Protein AF-A0A923Y394-F1 (afdb_monomer_lite)

Foldseek 3Di:
DVLVVLQVLVVLLVVLDDDDDDPVVVVVVVVVVCNVPGDDQCPDPVNVPPGCCQVSPSDNDPDDD

Radius of gyration: 13.06 Å; chains: 1; bounding box: 27×32×34 Å

Sequence (65 aa):
MLMQVKRDQLAARLAGMVVPEGMTAGRAAALTRLQAMGLPGKRDEYWRYTDPVSLVSPVPNQAAS

Secondary structure (DSSP, 8-state):
-HHHHHHHHHHHHHHT----SS-HHHHHHHHHHHHHH----TTSGGGSSS--HHHH-SSPPPPP-

pLDDT: mean 88.34, std 9.65, range [47.78, 96.38]

Structure (mmCIF, N/CA/C/O backbone):
data_AF-A0A923Y394-F1
#
_entry.id   AF-A0A923Y394-F1
#
loop_
_atom_site.group_PDB
_atom_site.id
_atom_site.type_symbol
_atom_site.label_atom_id
_atom_site.label_alt_id
_atom_site.label_comp_id
_atom_site.label_asym_id
_atom_site.label_entity_id
_atom_site.label_seq_id
_atom_site.pdbx_PDB_ins_code
_atom_site.Cartn_x
_atom_site.Cartn_y
_atom_site.Cartn_z
_atom_site.occupancy
_atom_site.B_iso_or_equiv
_atom_site.auth_seq_id
_atom_site.auth_comp_id
_atom_site.auth_asym_id
_atom_site.auth_atom_id
_atom_site.pdbx_PDB_model_num
ATOM 1 N N . MET A 1 1 ? 1.172 -15.572 12.414 1.00 74.19 1 MET A N 1
ATOM 2 C CA . MET A 1 1 ? 2.440 -14.805 12.346 1.00 74.19 1 MET A CA 1
ATOM 3 C C . MET A 1 1 ? 2.112 -13.367 11.938 1.00 74.19 1 MET A C 1
ATOM 5 O O . MET A 1 1 ? 1.536 -13.191 10.874 1.00 74.19 1 MET A O 1
ATOM 9 N N . LEU A 1 2 ? 2.400 -12.353 12.767 1.00 85.00 2 LEU A N 1
ATOM 10 C CA . LEU A 1 2 ? 1.964 -10.955 12.540 1.00 85.00 2 LEU A CA 1
ATOM 11 C C . LEU A 1 2 ? 2.394 -10.391 11.170 1.00 85.00 2 LEU A C 1
ATOM 13 O O . LEU A 1 2 ? 1.622 -9.702 10.514 1.00 85.00 2 LEU A O 1
ATOM 17 N N . MET A 1 3 ? 3.592 -10.751 10.706 1.00 88.31 3 MET A N 1
ATOM 18 C CA . MET A 1 3 ? 4.107 -10.328 9.397 1.00 88.31 3 MET A CA 1
ATOM 19 C C . MET A 1 3 ? 3.340 -10.91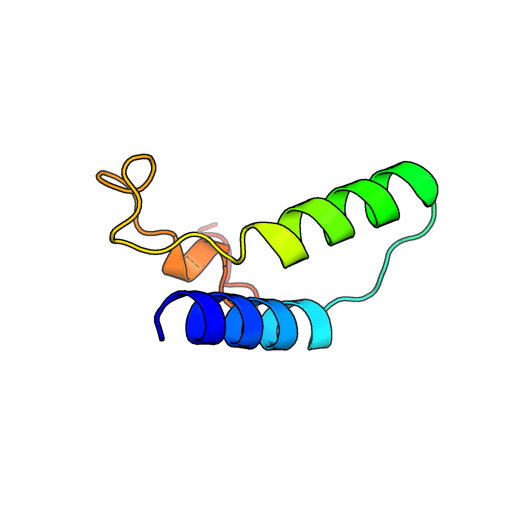8 8.207 1.00 88.31 3 MET A C 1
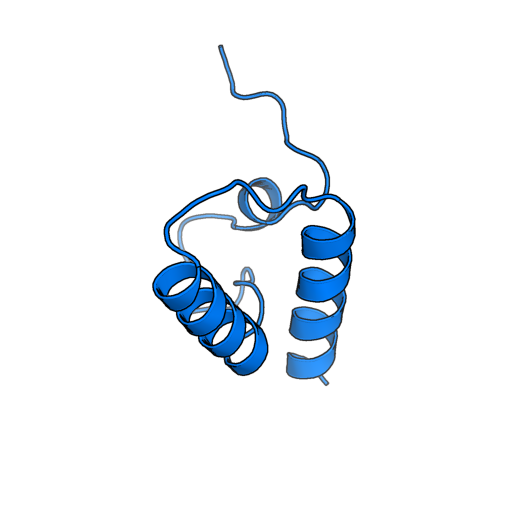ATOM 21 O O . MET A 1 3 ? 3.301 -10.303 7.148 1.00 88.31 3 MET A O 1
ATOM 25 N N . GLN A 1 4 ? 2.723 -12.094 8.360 1.00 89.50 4 GLN A N 1
ATOM 26 C CA . GLN A 1 4 ? 1.864 -12.658 7.315 1.00 89.50 4 GLN A CA 1
ATOM 27 C C . GLN A 1 4 ? 0.587 -11.821 7.173 1.00 89.50 4 GLN A C 1
ATOM 29 O O . GLN A 1 4 ? 0.260 -11.406 6.070 1.00 89.50 4 GLN A O 1
ATOM 34 N N . VAL A 1 5 ? -0.048 -11.459 8.294 1.00 91.06 5 VAL A N 1
ATOM 35 C CA . VAL A 1 5 ? -1.262 -10.622 8.302 1.00 91.06 5 VAL A CA 1
ATOM 36 C C . VAL A 1 5 ? -1.020 -9.277 7.614 1.00 91.06 5 VAL A C 1
ATOM 38 O O . VAL A 1 5 ? -1.821 -8.859 6.784 1.00 91.06 5 VAL A O 1
ATOM 41 N N . LYS A 1 6 ? 0.113 -8.620 7.899 1.00 91.38 6 LYS A N 1
ATOM 42 C CA . LYS A 1 6 ? 0.474 -7.349 7.250 1.00 91.38 6 LYS A CA 1
ATOM 43 C C . LYS A 1 6 ? 0.663 -7.490 5.731 1.00 91.38 6 LYS A C 1
ATOM 45 O O . LYS A 1 6 ? 0.335 -6.560 4.994 1.00 91.38 6 LYS A O 1
ATOM 50 N N . ARG A 1 7 ? 1.184 -8.631 5.259 1.00 92.25 7 ARG A N 1
ATOM 51 C CA . ARG A 1 7 ? 1.338 -8.928 3.823 1.00 92.25 7 ARG A CA 1
ATOM 52 C C . ARG A 1 7 ? -0.002 -9.218 3.151 1.00 92.25 7 ARG A C 1
ATOM 54 O O . ARG A 1 7 ? -0.241 -8.697 2.066 1.00 92.25 7 ARG A O 1
ATOM 61 N N . ASP A 1 8 ? -0.885 -9.965 3.806 1.00 92.94 8 ASP A N 1
ATOM 62 C CA . ASP A 1 8 ? 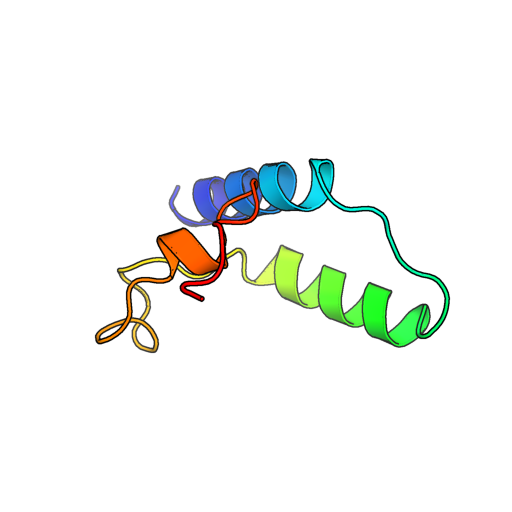-2.223 -10.261 3.280 1.00 92.94 8 ASP A CA 1
ATOM 63 C C . ASP A 1 8 ? -3.061 -8.974 3.162 1.00 92.94 8 ASP A C 1
ATOM 65 O O . ASP A 1 8 ? -3.705 -8.729 2.142 1.00 92.94 8 ASP A O 1
ATOM 69 N N . GLN A 1 9 ? -2.975 -8.087 4.160 1.00 93.06 9 GLN A N 1
ATOM 70 C CA . GLN A 1 9 ? -3.599 -6.759 4.117 1.00 93.06 9 GLN A CA 1
ATOM 71 C C . GLN A 1 9 ? -3.040 -5.890 2.980 1.00 93.06 9 GLN A 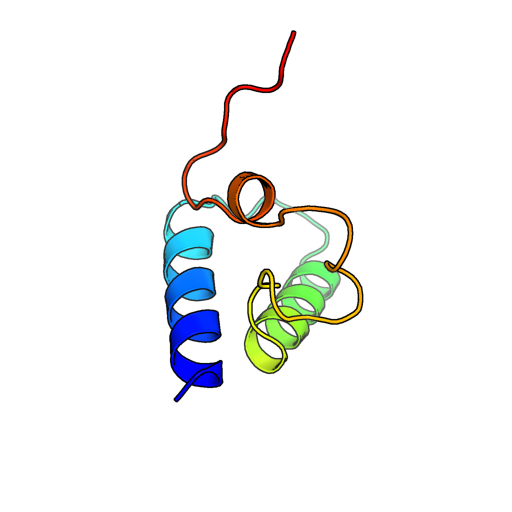C 1
ATOM 73 O O . GLN A 1 9 ? -3.807 -5.228 2.279 1.00 93.06 9 GLN A O 1
ATOM 78 N N . LEU A 1 10 ? -1.718 -5.908 2.761 1.00 94.69 10 LEU A N 1
ATOM 79 C CA . LEU A 1 10 ? -1.091 -5.215 1.630 1.00 94.69 10 LEU A CA 1
ATOM 80 C C . LEU A 1 10 ? -1.613 -5.738 0.290 1.00 94.69 10 LEU A C 1
ATOM 82 O O . LEU A 1 10 ? -1.971 -4.937 -0.571 1.00 94.69 10 LEU A O 1
ATOM 86 N N . ALA A 1 11 ? -1.681 -7.060 0.119 1.00 93.69 11 ALA A N 1
ATOM 87 C CA . ALA A 1 11 ? -2.180 -7.676 -1.105 1.00 93.69 11 ALA A CA 1
ATOM 88 C C . ALA A 1 11 ? -3.634 -7.269 -1.388 1.00 93.69 11 ALA A C 1
ATOM 90 O O . ALA A 1 11 ? -3.943 -6.845 -2.501 1.00 93.69 11 ALA A O 1
ATOM 91 N N . ALA A 1 12 ? -4.499 -7.304 -0.368 1.00 93.81 12 ALA A N 1
ATOM 92 C CA . ALA A 1 12 ? -5.890 -6.870 -0.486 1.00 93.81 12 ALA A CA 1
ATOM 93 C C . ALA A 1 12 ? -6.011 -5.393 -0.896 1.00 93.81 12 ALA A C 1
ATOM 95 O O . ALA A 1 12 ? -6.848 -5.046 -1.725 1.00 93.81 12 ALA A O 1
ATOM 96 N N . ARG A 1 13 ? -5.151 -4.520 -0.355 1.00 92.19 13 ARG A N 1
ATOM 97 C CA . ARG A 1 13 ? -5.132 -3.097 -0.715 1.00 92.19 13 ARG A CA 1
ATOM 98 C C . ARG A 1 13 ? -4.670 -2.872 -2.156 1.00 92.19 13 ARG A C 1
ATOM 100 O O . ARG A 1 13 ? -5.264 -2.064 -2.861 1.00 92.19 13 ARG A O 1
ATOM 107 N N . LEU A 1 14 ? -3.622 -3.568 -2.597 1.00 92.56 14 LEU A N 1
ATOM 108 C CA . LEU A 1 14 ? -3.093 -3.430 -3.958 1.00 92.56 14 LEU A CA 1
ATOM 109 C C . LEU A 1 14 ? -4.054 -3.975 -5.021 1.00 92.56 14 LEU A C 1
ATOM 111 O O . LEU A 1 14 ? -4.111 -3.415 -6.110 1.00 92.56 14 LEU A O 1
ATOM 115 N N . ALA A 1 15 ? -4.832 -5.014 -4.703 1.00 92.25 15 ALA A N 1
ATOM 116 C CA . ALA A 1 15 ? -5.803 -5.603 -5.627 1.00 92.25 15 ALA A CA 1
ATOM 117 C C . ALA A 1 15 ? -6.881 -4.608 -6.104 1.00 92.25 15 ALA A C 1
ATOM 119 O O . ALA A 1 15 ? -7.426 -4.777 -7.191 1.00 92.25 15 ALA A O 1
ATOM 120 N N . GLY A 1 16 ? -7.176 -3.570 -5.314 1.00 87.81 16 GLY A N 1
ATOM 121 C CA . GLY A 1 16 ? -8.125 -2.513 -5.672 1.00 87.81 16 GLY A CA 1
ATOM 122 C C . GLY A 1 16 ? -7.509 -1.297 -6.375 1.00 87.81 16 GLY A C 1
ATOM 123 O O . GLY A 1 16 ? -8.236 -0.355 -6.678 1.00 87.81 16 GLY A O 1
ATOM 124 N N . MET A 1 17 ? -6.189 -1.263 -6.604 1.00 88.81 17 MET A N 1
ATOM 125 C CA . MET A 1 17 ? -5.510 -0.091 -7.168 1.00 88.81 17 MET A CA 1
ATOM 126 C C . MET A 1 17 ? -5.262 -0.221 -8.668 1.00 88.81 17 MET A C 1
ATOM 128 O O . MET A 1 17 ? -4.752 -1.229 -9.151 1.00 88.81 17 MET A O 1
ATOM 132 N N . VAL A 1 18 ? -5.501 0.873 -9.388 1.00 89.25 18 VAL A N 1
ATOM 133 C CA . VAL A 1 18 ? -4.966 1.068 -10.739 1.00 89.25 18 VAL A CA 1
ATOM 134 C C . VAL A 1 18 ? -3.584 1.697 -10.609 1.00 89.25 18 VAL A C 1
ATOM 136 O O . VAL A 1 18 ? -3.425 2.705 -9.918 1.00 89.25 18 VAL A O 1
ATOM 139 N N . VAL A 1 19 ? -2.576 1.108 -11.252 1.00 86.44 19 VAL A N 1
ATOM 140 C CA . VAL A 1 19 ? -1.225 1.677 -11.268 1.00 86.44 19 VAL A CA 1
ATOM 141 C C . VAL A 1 19 ? -1.226 2.883 -12.210 1.00 86.44 19 VAL A C 1
ATOM 143 O O . VAL A 1 19 ? -1.448 2.703 -13.406 1.00 86.44 19 VAL A O 1
ATOM 146 N N . PRO A 1 20 ? -0.996 4.106 -11.709 1.00 87.75 20 PRO A N 1
ATOM 147 C CA . PRO A 1 20 ? -0.963 5.284 -12.562 1.00 87.75 20 PRO A CA 1
ATOM 148 C C . PRO A 1 20 ? 0.333 5.323 -13.376 1.00 87.75 20 PRO A C 1
ATOM 150 O O . PRO A 1 20 ? 1.373 4.806 -12.952 1.00 87.75 20 PRO A O 1
ATOM 153 N N . GLU A 1 21 ? 0.273 5.988 -14.523 1.00 91.75 21 GLU A N 1
ATOM 154 C CA . GLU A 1 21 ? 1.421 6.172 -15.405 1.00 91.75 21 GLU A CA 1
ATOM 155 C C . GLU A 1 21 ? 2.523 7.041 -14.770 1.00 91.75 21 GLU A C 1
ATOM 157 O O . GLU A 1 21 ? 2.296 7.830 -13.845 1.00 91.75 21 GLU A O 1
ATOM 162 N N . GLY A 1 22 ? 3.746 6.889 -15.285 1.00 94.44 22 GLY A N 1
ATOM 163 C CA . GLY A 1 22 ? 4.918 7.638 -14.838 1.00 94.44 22 GLY A CA 1
ATOM 164 C C . GLY A 1 22 ? 5.523 7.151 -13.516 1.00 94.44 22 GLY A C 1
ATOM 165 O O . GLY A 1 22 ? 4.966 6.344 -12.770 1.00 94.44 22 GLY A O 1
ATOM 166 N N . MET A 1 23 ? 6.727 7.652 -13.222 1.00 94.69 23 MET A N 1
ATOM 167 C CA . MET A 1 23 ? 7.516 7.286 -12.034 1.00 94.69 23 MET A CA 1
ATOM 168 C C . MET A 1 23 ? 7.754 5.772 -11.864 1.00 94.69 23 MET A C 1
ATOM 170 O O . MET A 1 23 ? 7.940 5.312 -10.740 1.00 94.69 23 MET A O 1
ATOM 174 N N . THR A 1 24 ? 7.783 4.988 -12.947 1.00 94.44 24 THR A N 1
ATOM 175 C CA . THR A 1 24 ? 7.833 3.512 -12.916 1.00 94.44 24 THR A CA 1
ATOM 176 C C . THR A 1 24 ? 8.890 2.958 -11.959 1.00 94.44 24 THR A C 1
ATOM 178 O O . THR A 1 24 ? 8.566 2.156 -11.085 1.00 94.44 24 THR A O 1
ATOM 181 N N . ALA A 1 25 ? 10.136 3.436 -12.050 1.00 95.62 25 ALA A N 1
ATOM 182 C CA . ALA A 1 25 ? 11.219 2.994 -11.168 1.00 95.62 25 ALA A CA 1
ATOM 183 C C . ALA A 1 25 ? 10.967 3.360 -9.693 1.00 95.62 25 ALA A C 1
ATOM 185 O O . ALA A 1 25 ? 11.166 2.537 -8.799 1.00 95.62 25 ALA A O 1
ATOM 186 N N . GLY A 1 26 ? 10.476 4.577 -9.433 1.00 96.19 26 GLY A N 1
ATOM 187 C CA . GLY A 1 26 ? 10.132 5.034 -8.085 1.00 96.19 26 GLY A CA 1
ATOM 188 C C . GLY A 1 26 ? 8.987 4.225 -7.475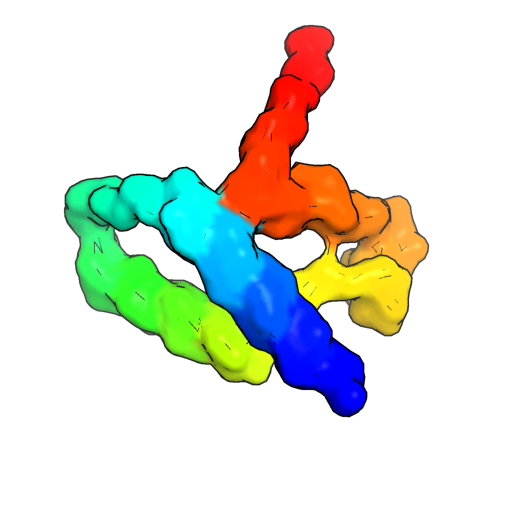 1.00 96.19 26 GLY A C 1
ATOM 189 O O . GLY A 1 26 ? 9.065 3.820 -6.316 1.00 96.19 26 GLY A O 1
ATOM 190 N N . ARG A 1 27 ? 7.959 3.916 -8.274 1.00 94.50 27 ARG A N 1
ATOM 191 C CA . ARG A 1 27 ? 6.819 3.085 -7.866 1.00 94.50 27 ARG A CA 1
ATOM 192 C C . ARG A 1 27 ? 7.233 1.647 -7.587 1.00 94.50 27 ARG A C 1
ATOM 194 O O . ARG A 1 27 ? 6.845 1.116 -6.551 1.00 94.50 27 ARG A O 1
ATOM 201 N N . ALA A 1 28 ? 8.061 1.049 -8.443 1.00 93.69 28 ALA A N 1
ATOM 202 C CA . ALA A 1 28 ? 8.599 -0.290 -8.218 1.00 93.69 28 ALA A CA 1
ATOM 203 C C . ALA A 1 28 ? 9.419 -0.349 -6.918 1.00 93.69 28 ALA A C 1
ATOM 205 O O . ALA A 1 28 ? 9.193 -1.214 -6.075 1.00 93.69 28 ALA A O 1
ATOM 206 N N . ALA A 1 29 ? 10.303 0.627 -6.691 1.00 96.38 29 ALA A N 1
ATOM 207 C CA . ALA A 1 29 ? 11.097 0.689 -5.468 1.00 96.38 29 ALA A CA 1
ATOM 208 C C . ALA A 1 29 ? 10.235 0.928 -4.211 1.00 96.38 29 ALA A C 1
ATOM 210 O O . ALA A 1 29 ? 10.544 0.412 -3.135 1.00 96.38 29 ALA A O 1
ATOM 211 N N . ALA A 1 30 ? 9.166 1.724 -4.310 1.00 93.31 30 ALA A N 1
ATOM 212 C CA . ALA A 1 30 ? 8.211 1.920 -3.220 1.00 93.31 30 ALA A CA 1
ATOM 213 C C . ALA A 1 30 ? 7.435 0.630 -2.907 1.00 93.31 30 ALA A C 1
ATOM 215 O O . ALA A 1 30 ? 7.308 0.265 -1.738 1.00 93.31 30 ALA A O 1
ATOM 216 N N . LEU A 1 31 ? 6.988 -0.092 -3.940 1.00 93.62 31 LEU A N 1
ATOM 217 C CA . LEU A 1 31 ? 6.303 -1.375 -3.797 1.00 93.62 31 LEU A CA 1
ATOM 218 C C . LEU A 1 31 ? 7.185 -2.410 -3.088 1.00 93.62 31 LEU A C 1
ATOM 220 O O . LEU A 1 31 ? 6.725 -3.036 -2.137 1.00 93.62 31 LEU A O 1
ATOM 224 N N . THR A 1 32 ? 8.459 -2.534 -3.472 1.00 94.94 32 THR A N 1
ATOM 225 C CA . THR A 1 32 ? 9.404 -3.453 -2.814 1.00 94.94 32 THR A CA 1
ATOM 226 C C . THR A 1 32 ? 9.537 -3.161 -1.319 1.00 94.94 32 THR A C 1
ATOM 228 O O . THR A 1 32 ? 9.489 -4.075 -0.496 1.00 94.94 32 THR A O 1
ATOM 231 N N . ARG A 1 33 ? 9.658 -1.881 -0.935 1.00 94.62 33 ARG A N 1
ATOM 232 C CA . ARG A 1 33 ? 9.741 -1.486 0.483 1.00 94.62 33 ARG A CA 1
ATOM 233 C C . ARG A 1 33 ? 8.452 -1.816 1.236 1.00 94.62 33 ARG A C 1
ATOM 235 O O . ARG A 1 33 ? 8.518 -2.340 2.345 1.00 94.62 33 ARG A O 1
ATOM 242 N N . LEU A 1 34 ? 7.293 -1.559 0.626 1.00 92.81 34 LEU A N 1
ATOM 243 C CA . LEU A 1 34 ? 5.990 -1.916 1.193 1.00 92.81 34 LEU A CA 1
ATOM 244 C C . LEU A 1 34 ? 5.847 -3.425 1.392 1.00 92.81 34 LEU A C 1
ATOM 246 O O . LEU A 1 34 ? 5.377 -3.849 2.439 1.00 92.81 34 LEU A O 1
ATOM 250 N N . GLN A 1 35 ? 6.280 -4.241 0.433 1.00 92.62 35 GLN A N 1
ATOM 251 C CA . GLN A 1 35 ? 6.223 -5.701 0.549 1.00 92.62 35 GLN A CA 1
ATOM 252 C C . GLN A 1 35 ? 7.146 -6.239 1.647 1.00 92.62 35 GLN A C 1
ATOM 254 O O . GLN A 1 35 ? 6.771 -7.184 2.341 1.00 92.62 35 GLN A O 1
ATOM 259 N N . ALA A 1 36 ? 8.317 -5.624 1.835 1.00 92.44 36 ALA A N 1
ATOM 260 C CA . ALA A 1 36 ? 9.250 -5.994 2.894 1.00 92.44 36 ALA A CA 1
ATOM 261 C C . ALA A 1 36 ? 8.735 -5.621 4.298 1.00 92.44 36 ALA A C 1
ATOM 263 O O . ALA A 1 36 ? 8.897 -6.400 5.234 1.00 92.44 36 ALA A O 1
ATOM 264 N N . MET A 1 37 ? 8.115 -4.443 4.451 1.00 90.56 37 MET A N 1
ATOM 265 C CA . MET A 1 37 ? 7.659 -3.929 5.755 1.00 90.56 37 MET A CA 1
ATOM 266 C C . MET A 1 37 ? 6.216 -4.327 6.115 1.00 90.56 37 MET A C 1
ATOM 268 O O . MET A 1 37 ? 5.884 -4.463 7.294 1.00 90.56 37 MET A O 1
ATOM 272 N N . GLY A 1 38 ? 5.356 -4.527 5.115 1.00 92.38 38 GLY A N 1
ATOM 273 C CA . GLY A 1 38 ? 3.909 -4.667 5.277 1.00 92.38 38 GLY A CA 1
ATOM 274 C C . GLY A 1 38 ? 3.203 -3.343 5.606 1.00 92.38 38 GLY A C 1
ATOM 275 O O . GLY A 1 38 ? 3.832 -2.289 5.715 1.00 92.38 38 GLY A O 1
ATOM 276 N N . LEU A 1 39 ? 1.873 -3.385 5.752 1.00 93.50 39 LEU A N 1
ATOM 277 C CA . LEU A 1 39 ? 1.097 -2.206 6.158 1.00 93.50 39 LEU A CA 1
ATOM 278 C C . LEU A 1 39 ? 1.279 -1.888 7.655 1.00 93.50 39 LEU A C 1
ATOM 280 O O . LEU A 1 39 ? 1.476 -2.805 8.464 1.00 93.50 39 LEU A O 1
ATOM 284 N N . PRO A 1 40 ? 1.192 -0.603 8.042 1.00 92.81 40 PRO A N 1
ATOM 285 C CA . PRO A 1 40 ? 1.217 -0.217 9.442 1.00 92.81 40 PRO A CA 1
ATOM 286 C C . PRO A 1 40 ? 0.002 -0.744 10.209 1.00 92.81 40 PRO A C 1
ATOM 288 O O . PRO A 1 40 ? -1.107 -0.819 9.681 1.00 92.81 40 PRO A O 1
ATOM 291 N N . GLY A 1 41 ? 0.206 -1.074 11.481 1.00 90.00 41 GLY A N 1
ATOM 292 C CA . GLY A 1 41 ? -0.844 -1.512 12.396 1.00 90.00 41 GLY A CA 1
ATOM 293 C C . GLY A 1 41 ? -0.820 -0.758 13.724 1.00 90.00 41 GLY A C 1
ATOM 294 O O . GLY A 1 41 ? 0.186 -0.166 14.098 1.00 90.00 41 GLY A O 1
ATOM 295 N N . LYS A 1 42 ? -1.915 -0.847 14.493 1.00 86.88 42 LYS A N 1
ATOM 296 C CA . LYS A 1 42 ? -2.102 -0.139 15.781 1.00 86.88 42 LYS A CA 1
ATOM 297 C C . LYS A 1 42 ? -1.011 -0.377 16.835 1.00 86.88 42 LYS A C 1
ATOM 299 O O . LYS A 1 42 ? -0.925 0.360 17.807 1.00 86.88 42 LYS A O 1
ATOM 304 N N . ARG A 1 43 ? -0.241 -1.460 16.698 1.00 87.69 43 ARG A N 1
ATOM 305 C CA . ARG A 1 43 ? 0.821 -1.846 17.641 1.00 87.69 43 ARG A CA 1
ATOM 306 C C . ARG A 1 43 ? 2.198 -1.308 17.249 1.00 87.69 43 ARG A C 1
ATOM 308 O O . ARG A 1 43 ? 3.147 -1.533 17.992 1.00 87.69 43 ARG A O 1
ATOM 315 N N . ASP A 1 44 ? 2.313 -0.653 16.098 1.00 90.50 44 ASP A N 1
ATOM 316 C CA . ASP A 1 44 ? 3.564 -0.054 15.646 1.00 90.50 44 ASP A CA 1
ATOM 317 C C . ASP A 1 44 ? 3.817 1.258 16.416 1.00 90.50 44 ASP A C 1
ATOM 319 O O . ASP A 1 44 ? 2.896 2.050 16.613 1.00 90.50 44 ASP A O 1
ATOM 323 N N . GLU A 1 45 ? 5.061 1.502 16.844 1.00 92.62 45 GLU A N 1
ATOM 324 C CA . GLU A 1 45 ? 5.432 2.630 17.722 1.00 92.62 45 GLU A CA 1
ATOM 325 C C . GLU A 1 45 ? 5.007 3.995 17.159 1.00 92.62 45 GLU A C 1
ATOM 327 O O . GLU A 1 45 ? 4.401 4.804 17.864 1.00 92.62 45 GLU A O 1
ATOM 332 N N . TYR A 1 46 ? 5.232 4.215 15.860 1.00 89.25 46 TYR A N 1
ATOM 333 C CA . TYR A 1 46 ? 4.860 5.453 15.167 1.00 89.25 46 TYR A CA 1
ATOM 334 C C . TYR A 1 46 ? 3.341 5.656 15.022 1.00 89.25 46 TYR A C 1
ATOM 336 O O . TYR A 1 46 ? 2.902 6.760 14.713 1.00 89.25 46 TYR A O 1
ATOM 344 N N . TRP A 1 47 ? 2.534 4.619 15.273 1.00 90.75 47 TRP A N 1
ATOM 345 C CA . TRP A 1 47 ? 1.067 4.640 15.196 1.00 90.75 47 TRP A CA 1
ATOM 346 C C . TRP A 1 47 ? 0.400 4.642 16.575 1.00 90.75 47 TRP A C 1
ATOM 348 O O . TRP A 1 47 ? -0.801 4.421 16.692 1.00 90.75 47 TRP A O 1
ATOM 358 N N . ARG A 1 48 ? 1.157 4.931 17.640 1.00 91.06 48 ARG A N 1
ATOM 359 C CA . ARG A 1 48 ? 0.630 4.973 19.012 1.00 91.06 48 ARG A CA 1
ATOM 360 C C . ARG A 1 48 ? -0.521 5.969 19.198 1.00 91.06 48 ARG A C 1
ATOM 362 O O . ARG A 1 48 ? -1.397 5.726 20.023 1.00 91.06 48 ARG A O 1
ATOM 369 N N . TYR A 1 49 ? -0.502 7.078 18.461 1.00 90.81 49 TYR A N 1
ATOM 370 C CA . TYR A 1 49 ? -1.452 8.183 18.632 1.00 90.81 49 TYR A CA 1
ATOM 371 C C . TYR A 1 49 ? -2.476 8.313 17.498 1.00 90.81 49 TYR A C 1
ATOM 373 O O . TYR A 1 49 ? -3.422 9.085 17.627 1.00 90.81 49 TYR A O 1
ATOM 381 N N . THR A 1 50 ? -2.324 7.549 16.414 1.00 90.50 50 THR A N 1
ATOM 382 C CA . THR A 1 50 ? -3.182 7.632 15.225 1.00 90.50 50 THR A CA 1
ATOM 383 C C . THR A 1 50 ? -3.564 6.227 14.790 1.00 90.50 50 THR A C 1
ATOM 385 O O . THR A 1 50 ? -2.699 5.367 14.681 1.00 90.50 50 THR A O 1
ATOM 388 N N . ASP A 1 51 ? -4.844 5.975 14.515 1.00 89.75 51 ASP A N 1
ATOM 389 C CA . ASP A 1 51 ? -5.286 4.679 13.996 1.00 89.75 51 ASP A CA 1
ATOM 390 C C . ASP A 1 51 ? -5.024 4.581 12.476 1.00 89.75 51 ASP A C 1
ATOM 392 O O . ASP A 1 51 ? -5.665 5.307 11.711 1.00 89.75 51 ASP A O 1
ATOM 396 N N . PRO A 1 52 ? -4.122 3.693 12.001 1.00 91.69 52 PRO A N 1
ATOM 397 C CA . PRO A 1 52 ? -3.852 3.550 10.572 1.00 91.69 52 PRO A CA 1
ATOM 398 C C . PRO A 1 52 ? -4.986 2.879 9.798 1.00 91.69 52 PRO A C 1
ATOM 400 O O . PRO A 1 52 ? -4.944 2.898 8.571 1.00 91.69 52 PRO A O 1
ATOM 403 N N . VAL A 1 53 ? -5.960 2.240 10.462 1.00 90.12 53 VAL A N 1
ATOM 404 C CA . VAL A 1 53 ? -6.925 1.336 9.808 1.00 90.12 53 VAL A CA 1
ATOM 405 C C . VAL A 1 53 ? -7.657 2.016 8.654 1.00 90.12 53 VAL A C 1
ATOM 407 O O . VAL A 1 53 ? -7.757 1.439 7.573 1.00 90.12 53 VAL A O 1
ATOM 410 N N . SER A 1 54 ? -8.122 3.250 8.850 1.00 88.44 54 SER A N 1
ATOM 411 C CA . SER A 1 54 ? -8.823 4.001 7.806 1.00 88.44 54 SER A CA 1
ATOM 412 C C . SER A 1 54 ? -7.900 4.371 6.639 1.00 88.44 54 SER A C 1
ATOM 414 O O . SER A 1 54 ? -8.300 4.252 5.484 1.00 88.44 54 SER A O 1
ATOM 416 N N . LEU A 1 55 ? -6.639 4.719 6.921 1.00 88.69 55 LEU A N 1
ATOM 417 C CA . LEU A 1 55 ? -5.633 5.049 5.910 1.00 88.69 55 LEU A CA 1
ATOM 418 C C . LEU A 1 55 ? -5.297 3.849 5.019 1.00 88.69 55 LEU A C 1
ATOM 420 O O . LEU A 1 55 ? -5.128 4.002 3.807 1.00 88.69 55 LEU A O 1
ATOM 424 N N . VAL A 1 56 ? -5.171 2.662 5.620 1.00 90.75 56 VAL A N 1
ATOM 425 C CA . VAL A 1 56 ? -4.737 1.441 4.926 1.00 90.75 56 VAL A CA 1
ATOM 426 C C . VAL A 1 56 ? -5.885 0.584 4.392 1.00 90.75 56 VAL A C 1
ATOM 428 O O . VAL A 1 56 ? -5.628 -0.409 3.710 1.00 90.75 56 VAL A O 1
ATOM 431 N N . SER A 1 57 ? -7.137 0.991 4.619 1.00 90.31 57 SER A N 1
ATOM 432 C CA . SER A 1 57 ? -8.333 0.297 4.132 1.00 90.31 57 SER A CA 1
ATOM 433 C C . SER A 1 57 ? -8.278 0.045 2.615 1.00 90.31 57 SER A C 1
ATOM 435 O O . SER A 1 57 ? -7.963 0.967 1.862 1.00 90.31 57 SER A O 1
ATOM 437 N N . PRO A 1 58 ? -8.575 -1.174 2.126 1.00 88.06 58 PRO A N 1
ATOM 438 C CA . PRO A 1 58 ? -8.567 -1.477 0.692 1.00 88.06 58 PRO A CA 1
ATOM 439 C C . PRO A 1 58 ? -9.629 -0.687 -0.084 1.00 88.06 58 PRO A C 1
ATOM 441 O O . PRO A 1 58 ? -9.455 -0.424 -1.269 1.00 88.06 58 PRO A O 1
ATOM 444 N N . VAL A 1 59 ? -10.704 -0.278 0.593 1.00 84.19 59 VAL A N 1
ATOM 445 C CA . VAL A 1 59 ? -11.719 0.626 0.051 1.00 84.19 59 VAL A CA 1
ATOM 446 C C . VAL A 1 59 ? -11.419 2.037 0.557 1.00 84.19 59 VAL A C 1
ATOM 448 O O . VAL A 1 59 ? -11.296 2.201 1.779 1.00 84.19 59 VAL A O 1
ATOM 451 N N . PRO A 1 60 ? -11.310 3.044 -0.334 1.00 73.12 60 PRO A N 1
ATOM 452 C CA . PRO A 1 60 ? -11.187 4.435 0.075 1.00 73.12 60 PRO A CA 1
ATOM 453 C C . PRO A 1 60 ? -12.339 4.801 1.010 1.00 73.12 60 PRO A C 1
ATOM 455 O O . PRO A 1 60 ? -13.510 4.632 0.671 1.00 73.12 60 PRO A O 1
ATOM 458 N N . ASN A 1 61 ? -12.014 5.289 2.200 1.00 70.19 61 ASN A N 1
ATOM 459 C CA . ASN A 1 61 ? -12.999 5.947 3.040 1.00 70.19 61 ASN A CA 1
ATOM 460 C C . ASN A 1 61 ? -13.355 7.300 2.408 1.00 70.19 61 ASN A C 1
ATOM 462 O O . ASN A 1 61 ? -12.492 7.969 1.840 1.00 70.19 61 ASN A O 1
ATOM 466 N N . GLN A 1 62 ? -14.622 7.715 2.496 1.00 64.56 62 GLN A N 1
ATOM 467 C CA . GLN A 1 62 ? -14.973 9.084 2.122 1.00 64.56 62 GLN A CA 1
ATOM 468 C C . GLN A 1 62 ? -14.164 10.037 3.008 1.00 64.56 62 GLN A C 1
ATOM 470 O O . GLN A 1 62 ? -14.194 9.915 4.236 1.00 64.56 62 GLN A O 1
ATOM 475 N N . ALA A 1 63 ? -13.398 10.937 2.388 1.00 58.19 63 ALA A N 1
ATOM 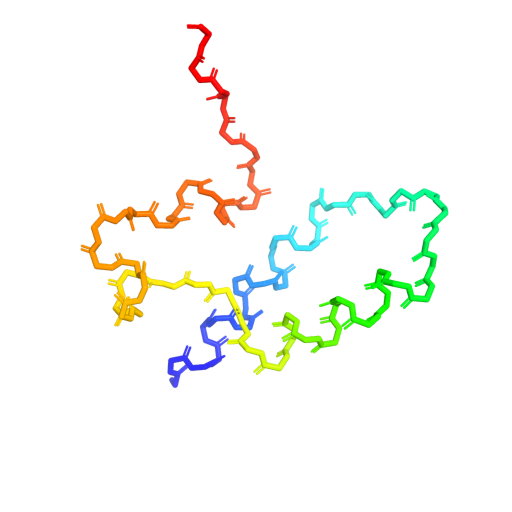476 C CA . ALA A 1 63 ? -12.757 12.020 3.115 1.00 58.19 63 ALA A CA 1
ATOM 477 C C . ALA A 1 63 ? -13.860 12.841 3.796 1.00 58.19 63 ALA A C 1
ATOM 479 O O . ALA A 1 63 ? -14.897 13.091 3.184 1.00 58.19 63 ALA A O 1
ATOM 480 N N . ALA A 1 64 ? -13.666 13.207 5.063 1.00 53.72 64 ALA A N 1
ATOM 481 C CA . ALA A 1 64 ? -14.561 14.156 5.710 1.00 53.72 64 ALA A CA 1
ATOM 482 C C . ALA A 1 64 ? -14.495 15.471 4.917 1.00 53.72 64 ALA A C 1
ATOM 484 O O . ALA A 1 64 ? -13.405 16.029 4.766 1.00 53.72 64 ALA A O 1
ATOM 485 N N . SER A 1 65 ? -15.632 15.864 4.342 1.00 47.78 65 SER A N 1
ATOM 486 C CA . SER A 1 65 ? -15.812 17.091 3.562 1.00 47.78 65 SER A CA 1
ATOM 487 C C . SER A 1 65 ? -15.640 18.348 4.403 1.00 47.78 65 SER A C 1
ATOM 489 O O . SER A 1 65 ? -16.050 18.316 5.587 1.00 47.78 65 SER A O 1
#